Protein AF-A0A1W1V057-F1 (afdb_monomer_lite)

Radius of gyration: 18.33 Å; chains: 1; bounding box: 38×46×54 Å

Structure (mmCIF, N/CA/C/O backbone):
data_AF-A0A1W1V057-F1
#
_entry.id   AF-A0A1W1V057-F1
#
loop_
_atom_site.group_PDB
_atom_site.id
_atom_site.type_symbol
_atom_site.label_atom_id
_atom_site.label_alt_id
_atom_site.label_comp_id
_atom_site.label_asym_id
_atom_site.label_entity_id
_atom_site.label_seq_id
_atom_site.pdbx_PDB_ins_code
_atom_site.Cartn_x
_atom_site.Cartn_y
_atom_site.Cartn_z
_atom_site.occupancy
_atom_site.B_iso_or_equiv
_atom_site.auth_seq_id
_atom_site.auth_comp_id
_atom_site.auth_asym_id
_atom_site.auth_atom_id
_atom_site.pdbx_PDB_model_num
ATOM 1 N N . MET A 1 1 ? -2.224 38.838 5.813 1.00 47.22 1 MET A N 1
ATOM 2 C CA . MET A 1 1 ? -2.751 37.568 6.363 1.00 47.22 1 MET A CA 1
ATOM 3 C C . MET A 1 1 ? -2.921 36.614 5.190 1.00 47.22 1 MET A C 1
ATOM 5 O O . MET A 1 1 ? -3.635 36.975 4.266 1.00 47.22 1 MET A O 1
ATOM 9 N N . ARG A 1 2 ? -2.186 35.496 5.131 1.00 38.62 2 ARG A N 1
ATOM 10 C CA . ARG A 1 2 ? -2.326 34.539 4.016 1.00 38.62 2 ARG A CA 1
ATOM 11 C C . ARG A 1 2 ? -3.651 33.776 4.165 1.00 38.62 2 ARG A C 1
ATOM 13 O O . ARG A 1 2 ? -3.947 33.384 5.293 1.00 38.62 2 ARG A O 1
ATOM 20 N N . PRO A 1 3 ? -4.407 33.515 3.087 1.00 44.53 3 PRO A N 1
ATOM 21 C CA . PRO A 1 3 ? -5.429 32.479 3.126 1.00 44.53 3 PRO A CA 1
ATOM 22 C C . PRO A 1 3 ? -4.715 31.128 3.293 1.00 44.53 3 PRO A C 1
ATOM 24 O O . PRO A 1 3 ? -3.857 30.766 2.486 1.00 44.53 3 PRO A O 1
ATOM 27 N N . MET A 1 4 ? -4.991 30.419 4.390 1.00 38.84 4 MET A N 1
ATOM 28 C CA . MET A 1 4 ? -4.612 29.012 4.519 1.00 38.84 4 MET A CA 1
ATOM 29 C C . MET A 1 4 ? -5.504 28.234 3.558 1.00 38.84 4 MET A C 1
ATOM 31 O O . MET A 1 4 ? -6.709 28.152 3.764 1.00 38.84 4 MET A O 1
ATOM 35 N N . ASN A 1 5 ? -4.911 27.723 2.481 1.00 43.81 5 ASN A N 1
ATOM 36 C CA . ASN A 1 5 ? -5.557 26.774 1.588 1.00 43.81 5 ASN A CA 1
ATOM 37 C C . ASN A 1 5 ? -5.902 25.513 2.391 1.00 43.81 5 ASN A C 1
ATOM 39 O O . ASN A 1 5 ? -5.054 24.638 2.572 1.00 43.81 5 ASN A O 1
ATOM 43 N N . ASP A 1 6 ? -7.142 25.435 2.869 1.00 47.97 6 ASP A N 1
ATOM 44 C CA . ASP A 1 6 ? -7.770 24.203 3.330 1.00 47.97 6 ASP A CA 1
ATOM 45 C C . ASP A 1 6 ? -7.937 23.282 2.120 1.00 47.97 6 ASP A C 1
ATOM 47 O O . ASP A 1 6 ? -8.992 23.209 1.494 1.00 47.97 6 ASP A O 1
ATOM 51 N N . ILE A 1 7 ? -6.871 22.571 1.756 1.00 49.75 7 ILE A N 1
ATOM 52 C CA . ILE A 1 7 ? -6.985 21.433 0.849 1.00 49.75 7 ILE A CA 1
ATOM 53 C C . ILE A 1 7 ? -7.594 20.288 1.668 1.00 49.75 7 ILE A C 1
ATOM 55 O O . ILE A 1 7 ? -6.906 19.363 2.108 1.00 49.75 7 ILE A O 1
ATOM 59 N N . GLN A 1 8 ? -8.903 20.368 1.915 1.00 55.62 8 GLN A N 1
ATOM 60 C CA . GLN A 1 8 ? -9.708 19.215 2.300 1.00 55.62 8 GLN A CA 1
ATOM 61 C C . GLN A 1 8 ? -9.750 18.283 1.087 1.00 55.62 8 GLN A C 1
ATOM 63 O O . GLN A 1 8 ? -10.605 18.380 0.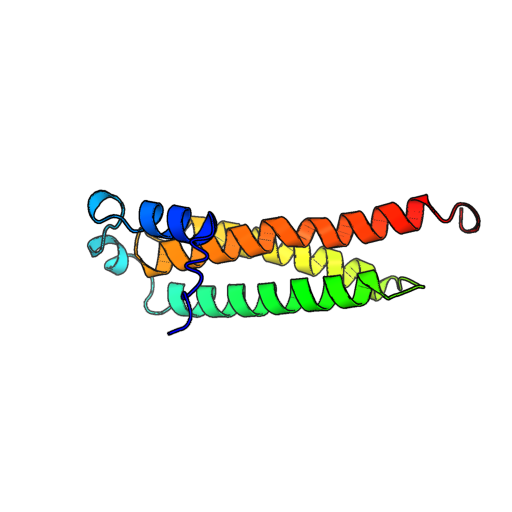219 1.00 55.62 8 GLN A O 1
ATOM 68 N N . THR A 1 9 ? -8.732 17.433 0.975 1.00 69.56 9 THR A N 1
ATOM 69 C CA . THR A 1 9 ? -8.692 16.381 -0.045 1.00 69.56 9 THR A CA 1
ATOM 70 C C . THR A 1 9 ? -9.831 15.390 0.198 1.00 69.56 9 THR A C 1
ATOM 72 O O . THR A 1 9 ? -10.188 15.136 1.349 1.00 69.56 9 THR A O 1
ATOM 75 N N . GLU A 1 10 ? -10.348 14.753 -0.855 1.00 69.44 10 GLU A N 1
ATOM 76 C CA . GLU A 1 10 ? -11.348 13.669 -0.759 1.00 69.44 10 GLU A CA 1
ATOM 77 C C . GLU A 1 10 ? -10.946 12.592 0.272 1.00 69.44 10 GLU A C 1
ATOM 79 O O . GLU A 1 10 ? -11.782 12.023 0.975 1.00 69.44 10 GLU A O 1
ATOM 84 N N . ARG A 1 11 ? -9.632 12.380 0.447 1.00 64.06 11 ARG A N 1
ATOM 85 C CA . ARG A 1 11 ? -9.034 11.513 1.476 1.00 64.06 11 ARG A CA 1
ATOM 86 C C . ARG A 1 11 ? -9.385 11.943 2.900 1.00 64.06 11 ARG A C 1
ATOM 88 O O . ARG A 1 11 ? -9.701 11.103 3.744 1.00 64.06 11 ARG A O 1
ATOM 95 N N . HIS A 1 12 ? -9.321 13.242 3.187 1.00 69.19 12 HIS A N 1
ATOM 96 C CA . HIS A 1 12 ? -9.684 13.792 4.489 1.00 69.19 12 HIS A CA 1
ATOM 97 C C . HIS A 1 12 ? -11.170 13.567 4.774 1.00 69.19 12 HIS A C 1
ATOM 99 O O . HIS A 1 12 ? -11.520 13.089 5.851 1.00 69.19 12 HIS A O 1
ATOM 105 N N . GLU A 1 13 ? -12.038 13.822 3.796 1.00 77.31 13 GLU A N 1
ATOM 106 C CA . GLU A 1 13 ? -13.482 13.622 3.934 1.00 77.31 13 GLU A CA 1
ATOM 107 C C . GLU A 1 13 ? -13.852 12.146 4.121 1.00 77.31 13 GLU A C 1
ATOM 109 O O . GLU A 1 13 ? -14.638 11.805 5.014 1.00 77.31 13 GLU A O 1
ATOM 114 N N . ALA A 1 14 ? -13.248 11.252 3.331 1.00 72.50 14 ALA A N 1
ATOM 115 C CA . ALA A 1 14 ? -13.427 9.809 3.448 1.00 72.50 14 ALA A CA 1
ATOM 116 C C . ALA A 1 14 ? -12.994 9.304 4.830 1.00 72.50 14 ALA A C 1
ATOM 118 O O . ALA A 1 14 ? -13.728 8.544 5.474 1.00 72.50 14 ALA A O 1
ATOM 119 N N . LEU A 1 15 ? -11.849 9.779 5.334 1.00 74.06 15 LEU A N 1
ATOM 120 C CA . LEU A 1 15 ? -11.375 9.443 6.672 1.00 74.06 15 LEU A CA 1
ATOM 121 C C . LEU A 1 15 ? -12.327 9.975 7.747 1.00 74.06 15 LEU A C 1
ATOM 123 O O . LEU A 1 15 ? -12.748 9.207 8.611 1.00 74.06 15 LEU A O 1
ATOM 127 N N . VAL A 1 16 ? -12.721 11.250 7.675 1.00 77.44 16 VAL A N 1
ATOM 128 C CA . VAL A 1 16 ? -13.670 11.868 8.614 1.00 77.44 16 VAL A CA 1
ATOM 129 C C . VAL A 1 16 ? -14.965 11.060 8.660 1.00 77.44 16 VAL A C 1
ATOM 131 O O . VAL A 1 16 ? -15.422 10.703 9.749 1.00 77.44 16 VAL A O 1
ATOM 134 N N . ARG A 1 17 ? -15.514 10.677 7.500 1.00 77.25 17 ARG A N 1
ATOM 135 C CA . ARG A 1 17 ? -16.715 9.837 7.383 1.00 77.25 17 ARG A CA 1
ATOM 136 C C . ARG A 1 17 ? -16.521 8.457 8.011 1.00 77.25 17 ARG A C 1
ATOM 138 O O . ARG A 1 17 ? -17.378 8.022 8.780 1.00 77.25 17 ARG A O 1
ATOM 145 N N . ALA A 1 18 ? -15.395 7.800 7.739 1.00 69.19 18 ALA A N 1
ATOM 146 C CA . ALA A 1 18 ? -15.049 6.490 8.293 1.00 69.19 18 ALA A CA 1
ATOM 147 C C . ALA A 1 18 ? -14.789 6.520 9.811 1.00 69.19 18 ALA A C 1
ATOM 149 O O . ALA A 1 18 ? -14.880 5.484 10.471 1.00 69.19 18 ALA A O 1
ATOM 150 N N . THR A 1 19 ? -14.485 7.695 10.369 1.00 74.12 19 THR A N 1
ATOM 151 C CA . THR A 1 19 ? -14.225 7.903 11.802 1.00 74.12 19 THR A CA 1
ATOM 152 C C . THR A 1 19 ? -15.385 8.532 12.576 1.00 74.12 19 THR A C 1
ATOM 154 O O . THR A 1 19 ? -15.218 8.857 13.751 1.00 74.12 19 THR A O 1
ATOM 157 N N . ARG A 1 20 ? -16.567 8.695 11.964 1.00 78.06 20 ARG A N 1
ATOM 158 C CA . ARG A 1 20 ? -17.744 9.249 12.656 1.00 78.06 20 ARG A CA 1
ATOM 159 C C . ARG A 1 20 ? -18.102 8.418 13.903 1.00 78.06 20 ARG A C 1
ATOM 161 O O . ARG A 1 20 ? -17.944 7.196 13.867 1.00 78.06 20 ARG A O 1
ATOM 168 N N . PRO A 1 21 ? -18.652 9.028 14.974 1.00 67.06 21 PRO A N 1
ATOM 169 C CA . PRO A 1 21 ? -18.929 8.335 16.238 1.00 67.06 21 PRO A CA 1
ATOM 170 C C . PRO A 1 21 ? -19.770 7.055 16.111 1.00 67.06 21 PRO A C 1
ATOM 172 O O . PRO A 1 21 ? -19.501 6.091 16.813 1.00 67.06 21 PRO A O 1
ATOM 175 N N . GLY A 1 22 ? -20.731 7.002 15.179 1.00 69.19 22 GLY A N 1
ATOM 176 C CA . GLY A 1 22 ? -21.538 5.796 14.922 1.00 69.19 22 GLY A CA 1
ATOM 177 C C . GLY A 1 22 ? -20.829 4.694 14.118 1.00 69.19 22 GLY A C 1
ATOM 178 O O . GLY A 1 22 ? -21.302 3.563 14.070 1.00 69.19 22 GLY A O 1
ATOM 179 N N . MET A 1 23 ? -19.694 5.008 13.489 1.00 73.19 23 MET A N 1
ATOM 180 C CA . MET A 1 23 ? -18.894 4.075 12.683 1.00 73.19 23 MET A CA 1
ATOM 181 C C . MET A 1 23 ? -17.753 3.452 13.489 1.00 73.19 23 MET A C 1
ATOM 183 O O . MET A 1 23 ? -17.282 2.361 13.162 1.00 73.19 23 MET A O 1
ATOM 187 N N . VAL A 1 24 ? -17.299 4.147 14.534 1.00 72.94 24 VAL A N 1
ATOM 188 C CA . VAL A 1 24 ? -16.235 3.699 15.427 1.00 72.94 24 VAL A CA 1
ATOM 189 C C . VAL A 1 24 ? -16.849 2.921 16.587 1.00 72.94 24 VAL A C 1
ATOM 191 O O . VAL A 1 24 ? -17.719 3.413 17.291 1.00 72.94 24 VAL A O 1
ATOM 194 N N . GLN A 1 25 ? -16.355 1.710 16.822 1.00 75.94 25 GLN A N 1
ATOM 195 C CA . GLN A 1 25 ? -16.708 0.854 17.949 1.00 75.94 25 GLN A CA 1
ATOM 196 C C . GLN A 1 25 ? -15.486 0.712 18.868 1.00 75.94 25 GLN A C 1
ATOM 198 O O . GLN A 1 25 ? -14.684 -0.210 18.696 1.00 75.94 25 GLN A O 1
ATOM 203 N N . PRO A 1 26 ? -15.303 1.609 19.857 1.00 68.19 26 PRO A N 1
ATOM 204 C CA . PRO A 1 26 ? -14.131 1.592 20.733 1.00 68.19 26 PRO A CA 1
ATOM 205 C C . PRO A 1 26 ? -13.999 0.286 21.520 1.00 68.19 26 PRO A C 1
ATOM 207 O O . PRO A 1 26 ? -12.892 -0.179 21.772 1.00 68.19 26 PRO A O 1
ATOM 210 N N . GLN A 1 27 ? -15.128 -0.338 21.868 1.00 74.06 27 GLN A N 1
ATOM 211 C CA . GLN A 1 27 ? -15.158 -1.609 22.592 1.00 74.06 27 GLN A CA 1
ATOM 212 C C . GLN A 1 27 ? -14.529 -2.757 21.782 1.00 74.06 27 GLN A C 1
ATOM 214 O O . GLN A 1 27 ? -13.884 -3.626 22.364 1.00 74.06 27 GLN A O 1
ATOM 219 N N . ALA A 1 28 ? -14.603 -2.707 20.446 1.00 71.12 28 ALA A N 1
ATOM 220 C CA . ALA A 1 28 ? -13.977 -3.689 19.561 1.00 71.12 28 ALA A CA 1
ATOM 221 C C . ALA A 1 28 ? -12.438 -3.630 19.588 1.00 71.12 28 ALA A C 1
ATOM 223 O O . ALA A 1 28 ? -11.780 -4.586 19.185 1.00 71.12 28 ALA A O 1
ATOM 224 N N . ALA A 1 29 ? -11.840 -2.549 20.108 1.00 65.94 29 ALA A N 1
ATOM 225 C CA . ALA A 1 29 ? -10.393 -2.470 20.315 1.00 65.94 29 ALA A CA 1
ATOM 226 C C . ALA A 1 29 ? -9.881 -3.539 21.295 1.00 65.94 29 ALA A C 1
ATOM 228 O O . ALA A 1 29 ? -8.725 -3.938 21.199 1.00 65.94 29 ALA A O 1
ATOM 229 N N . ARG A 1 30 ? -10.737 -4.016 22.213 1.00 67.25 30 ARG A N 1
ATOM 230 C CA . AR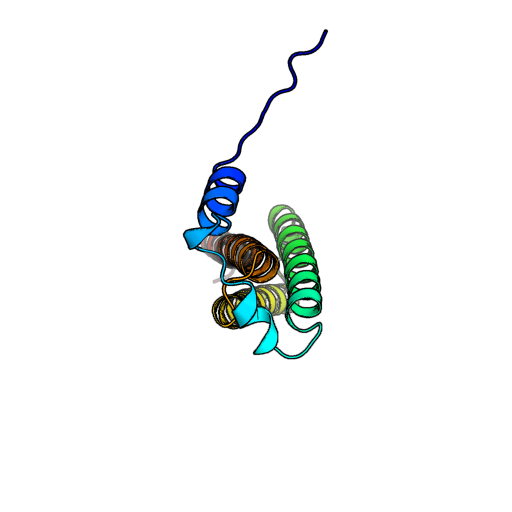G A 1 30 ? -10.401 -5.057 23.199 1.00 67.25 30 ARG A CA 1
ATOM 231 C C . ARG A 1 30 ? -10.263 -6.452 22.583 1.00 67.25 30 ARG A C 1
ATOM 233 O O . ARG A 1 30 ? -9.688 -7.324 23.218 1.00 67.25 30 ARG A O 1
ATOM 240 N N . LEU A 1 31 ? -10.788 -6.654 21.371 1.00 68.38 31 LEU A N 1
ATOM 241 C CA . LEU A 1 31 ? -10.746 -7.933 20.654 1.00 68.38 31 LEU A CA 1
ATOM 242 C C . LEU A 1 31 ? -9.458 -8.114 19.839 1.00 68.38 31 LEU A C 1
ATOM 244 O O . LEU A 1 31 ? -9.143 -9.225 19.428 1.00 68.38 31 LEU A O 1
ATOM 248 N N . ALA A 1 32 ? -8.718 -7.033 19.583 1.00 68.00 32 ALA A N 1
ATOM 249 C CA . ALA A 1 32 ? -7.478 -7.094 18.822 1.00 68.00 32 ALA A CA 1
ATOM 250 C C . ALA A 1 32 ? -6.265 -7.280 19.752 1.00 68.00 32 ALA A C 1
ATOM 252 O O . ALA A 1 32 ? -6.206 -6.638 20.806 1.00 68.00 32 ALA A O 1
ATOM 253 N N . PRO A 1 33 ? -5.253 -8.073 19.345 1.00 72.31 33 PRO A N 1
ATOM 254 C CA . PRO A 1 33 ? -3.980 -8.142 20.051 1.00 72.31 33 PRO A CA 1
ATOM 255 C C . PRO A 1 33 ? -3.389 -6.741 20.231 1.00 72.31 33 PRO A C 1
ATOM 257 O O . PRO A 1 33 ? -3.379 -5.926 19.298 1.00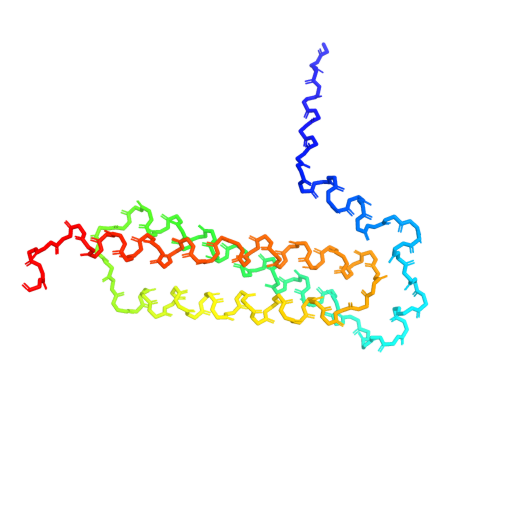 72.31 33 PRO A O 1
ATOM 260 N N . SER A 1 34 ? -2.900 -6.443 21.436 1.00 74.50 34 SER A N 1
ATOM 261 C CA . SER A 1 34 ? -2.401 -5.106 21.752 1.00 74.50 34 SER A CA 1
ATOM 262 C C . SER A 1 34 ? -1.261 -4.711 20.800 1.00 74.50 34 SER A C 1
ATOM 264 O O . SER A 1 34 ? -0.379 -5.496 20.460 1.00 74.50 34 SER A O 1
ATOM 266 N N . GLY A 1 35 ? -1.307 -3.480 20.286 1.00 78.31 35 GLY A N 1
ATOM 267 C CA . GLY A 1 35 ? -0.270 -2.948 19.397 1.00 78.31 35 GLY A CA 1
ATOM 268 C C . GLY A 1 35 ? -0.301 -3.432 17.939 1.00 78.31 35 GLY A C 1
ATOM 269 O O . GLY A 1 35 ? 0.356 -2.793 17.114 1.00 78.31 35 GLY A O 1
ATOM 270 N N . ALA A 1 36 ? -1.095 -4.447 17.580 1.00 83.94 36 ALA A N 1
ATOM 271 C CA . ALA A 1 36 ? -1.150 -4.985 16.214 1.00 83.94 36 ALA A CA 1
ATOM 272 C C . ALA A 1 36 ? -1.506 -3.910 15.172 1.00 83.94 36 ALA A C 1
ATOM 274 O O . ALA A 1 36 ? -0.788 -3.726 14.194 1.00 83.94 36 ALA A O 1
ATOM 275 N N . SER A 1 37 ? -2.535 -3.096 15.430 1.00 85.69 37 SER A N 1
ATOM 276 C CA . SER A 1 37 ? -2.924 -2.012 14.514 1.00 85.69 37 SER A CA 1
ATOM 277 C C . SER A 1 37 ? -1.861 -0.918 14.380 1.00 85.69 37 SER A C 1
ATOM 279 O O . SER A 1 37 ? -1.722 -0.328 13.314 1.00 85.69 37 SER A O 1
ATOM 281 N N . LYS A 1 38 ? -1.094 -0.629 15.445 1.00 90.25 38 LYS A N 1
ATOM 282 C CA . LYS A 1 38 ? -0.002 0.361 15.385 1.00 90.25 38 LYS A CA 1
ATOM 283 C C . LYS A 1 38 ? 1.168 -0.168 14.564 1.00 90.25 38 LYS A C 1
ATOM 285 O O . LYS A 1 38 ? 1.770 0.601 13.820 1.00 90.25 38 LYS A O 1
ATOM 290 N N . ARG A 1 39 ? 1.492 -1.454 14.716 1.00 92.00 39 ARG A N 1
ATOM 291 C CA . ARG A 1 39 ? 2.532 -2.121 13.933 1.00 92.00 39 ARG A CA 1
ATOM 292 C C . ARG A 1 39 ? 2.150 -2.141 12.455 1.00 92.00 39 ARG A C 1
ATOM 294 O O . ARG A 1 39 ? 2.898 -1.591 11.655 1.00 92.00 39 ARG A O 1
ATOM 301 N N . LEU A 1 40 ? 0.940 -2.601 12.138 1.00 93.06 40 LEU A N 1
ATOM 302 C CA . LEU A 1 40 ? 0.432 -2.617 10.767 1.00 93.06 40 LEU A CA 1
ATOM 303 C C . LEU A 1 40 ? 0.403 -1.213 10.147 1.00 93.06 40 LEU A C 1
ATOM 305 O O . LEU A 1 40 ? 0.810 -1.029 9.009 1.00 93.06 40 LEU A O 1
ATOM 309 N N . TYR A 1 41 ? 0.017 -0.183 10.906 1.00 93.81 41 TYR A N 1
ATOM 310 C CA . TYR A 1 41 ? 0.075 1.195 10.410 1.00 93.81 41 TYR A CA 1
ATOM 311 C C . TYR A 1 41 ? 1.494 1.636 10.010 1.00 93.81 41 TYR A C 1
ATOM 313 O O . TYR A 1 41 ? 1.668 2.337 9.014 1.00 93.81 41 TYR A O 1
ATOM 321 N N . ARG A 1 42 ? 2.520 1.245 10.779 1.00 94.62 42 ARG A N 1
ATOM 322 C CA . ARG A 1 42 ? 3.922 1.543 10.442 1.00 94.62 42 ARG A CA 1
ATOM 323 C C . ARG A 1 42 ? 4.366 0.780 9.197 1.00 94.62 42 ARG A C 1
ATOM 325 O O . ARG A 1 42 ? 5.045 1.362 8.361 1.00 94.62 42 ARG A O 1
ATOM 332 N N . GLU A 1 43 ? 3.957 -0.478 9.067 1.00 95.50 43 GLU A N 1
ATOM 333 C CA . GLU A 1 43 ? 4.256 -1.308 7.896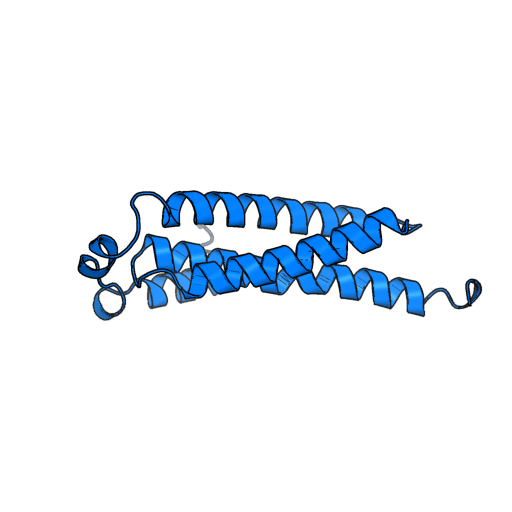 1.00 95.50 43 GLU A CA 1
ATOM 334 C C . GLU A 1 43 ? 3.620 -0.745 6.624 1.00 95.50 43 GLU A C 1
ATOM 336 O O . GLU A 1 43 ? 4.312 -0.608 5.620 1.00 95.50 43 GLU A O 1
ATOM 341 N N . VAL A 1 44 ? 2.352 -0.327 6.687 1.00 95.56 44 VAL A N 1
ATOM 342 C CA . VAL A 1 44 ? 1.658 0.346 5.579 1.00 95.56 44 VAL A CA 1
ATOM 343 C C . VAL A 1 44 ? 2.371 1.637 5.187 1.00 95.56 44 VAL A C 1
ATOM 345 O O . VAL A 1 44 ? 2.587 1.879 4.006 1.00 95.56 44 VAL A O 1
ATOM 348 N N . LYS A 1 45 ? 2.794 2.457 6.156 1.00 94.81 45 LYS A N 1
ATOM 349 C CA . LYS A 1 45 ? 3.554 3.681 5.857 1.00 94.81 45 LYS A CA 1
ATOM 350 C C . LYS A 1 45 ? 4.900 3.405 5.193 1.00 94.81 45 LYS A C 1
ATOM 352 O O . LYS A 1 45 ? 5.290 4.150 4.300 1.00 94.81 45 LYS A O 1
ATOM 357 N N . ALA A 1 46 ? 5.612 2.377 5.649 1.00 94.88 46 ALA A N 1
ATOM 358 C CA . ALA A 1 46 ? 6.873 1.981 5.039 1.00 94.88 46 ALA A CA 1
ATOM 359 C C . ALA A 1 46 ? 6.647 1.503 3.598 1.00 94.88 46 ALA A C 1
ATOM 361 O O . ALA A 1 46 ? 7.328 1.983 2.700 1.00 94.88 46 ALA A O 1
ATOM 362 N N . ALA A 1 47 ? 5.644 0.645 3.377 1.00 95.00 47 ALA A N 1
ATOM 363 C CA . ALA A 1 47 ? 5.268 0.177 2.046 1.00 95.00 47 ALA A CA 1
ATOM 364 C C . ALA A 1 47 ? 4.883 1.338 1.119 1.00 95.00 47 ALA A C 1
ATOM 366 O O . ALA A 1 47 ? 5.410 1.420 0.022 1.00 95.00 47 ALA A O 1
ATOM 367 N N . TYR A 1 48 ? 4.076 2.291 1.592 1.00 93.81 48 TYR A N 1
ATOM 368 C CA . TYR A 1 48 ? 3.731 3.500 0.838 1.00 93.81 48 TYR A CA 1
ATOM 369 C C . TYR A 1 48 ? 4.962 4.292 0.388 1.00 93.81 48 TYR A C 1
ATOM 371 O O . TYR A 1 48 ? 5.067 4.682 -0.772 1.00 93.81 48 TYR A O 1
ATOM 379 N N . SER A 1 49 ? 5.931 4.493 1.288 1.00 94.62 49 SER A N 1
ATOM 380 C CA . SER A 1 49 ? 7.190 5.148 0.925 1.00 94.62 49 SER A CA 1
ATOM 381 C C . SER A 1 49 ? 7.956 4.353 -0.132 1.00 94.62 49 SER A C 1
ATOM 383 O O . SER A 1 49 ? 8.471 4.951 -1.069 1.00 94.62 49 SER A O 1
ATOM 385 N N . THR A 1 50 ? 8.021 3.025 0.001 1.00 94.38 50 THR A N 1
ATOM 386 C CA . THR A 1 50 ? 8.680 2.146 -0.974 1.00 94.38 50 THR A CA 1
ATOM 387 C C . THR A 1 50 ? 8.002 2.206 -2.341 1.00 94.38 50 THR A C 1
ATOM 389 O O . THR A 1 50 ? 8.699 2.391 -3.332 1.00 94.38 50 THR A O 1
ATOM 392 N N . THR A 1 51 ? 6.669 2.133 -2.399 1.00 94.56 51 THR A N 1
ATOM 393 C CA . THR A 1 51 ? 5.889 2.261 -3.639 1.00 94.56 51 THR A CA 1
ATOM 394 C C . THR A 1 51 ? 6.212 3.567 -4.355 1.00 94.56 51 THR A C 1
ATOM 396 O O . THR A 1 51 ? 6.526 3.556 -5.540 1.00 94.56 51 THR A O 1
ATOM 399 N N . HIS A 1 52 ? 6.213 4.696 -3.642 1.00 93.00 52 HIS A N 1
ATOM 400 C CA . HIS A 1 52 ? 6.517 5.991 -4.252 1.00 93.00 52 HIS A CA 1
ATOM 401 C C . HIS A 1 52 ? 7.978 6.132 -4.686 1.00 93.00 52 HIS A C 1
ATOM 403 O O . HIS A 1 52 ? 8.241 6.727 -5.730 1.00 93.00 52 HIS A O 1
ATOM 409 N N . SER A 1 53 ? 8.926 5.584 -3.922 1.00 91.75 53 SER A N 1
ATOM 410 C CA . SER A 1 53 ? 10.330 5.542 -4.341 1.00 91.75 53 SER A CA 1
ATOM 411 C C . SER A 1 53 ? 10.508 4.725 -5.619 1.00 91.75 53 SER A C 1
ATOM 413 O O . SER A 1 53 ? 11.200 5.183 -6.522 1.00 91.75 53 SER A O 1
ATOM 415 N N . LEU A 1 54 ? 9.837 3.575 -5.727 1.00 90.62 54 LEU A N 1
ATOM 416 C CA . LEU A 1 54 ? 9.870 2.755 -6.936 1.00 90.62 54 LEU A CA 1
ATOM 417 C C . LEU A 1 54 ? 9.204 3.438 -8.121 1.00 90.62 54 LEU A C 1
ATOM 419 O O . LEU A 1 54 ? 9.726 3.364 -9.224 1.00 90.62 54 LEU A O 1
ATOM 423 N N . LEU A 1 55 ? 8.084 4.127 -7.907 1.00 89.44 55 LEU A N 1
ATOM 424 C CA . LEU A 1 55 ? 7.407 4.844 -8.984 1.00 89.44 55 LEU A CA 1
ATOM 425 C C . LEU A 1 55 ? 8.300 5.955 -9.533 1.00 89.44 55 LEU A C 1
ATOM 427 O O . LEU A 1 55 ? 8.408 6.113 -10.746 1.00 89.44 55 LEU A O 1
ATOM 431 N N . ALA A 1 56 ? 8.975 6.689 -8.645 1.00 88.12 56 ALA A N 1
ATOM 432 C CA . ALA A 1 56 ? 9.955 7.689 -9.040 1.00 88.12 56 ALA A CA 1
ATOM 433 C C . ALA A 1 56 ? 11.114 7.055 -9.824 1.00 88.12 56 ALA A C 1
ATOM 435 O O . ALA A 1 56 ? 11.432 7.535 -10.905 1.00 88.12 56 ALA A O 1
ATOM 436 N N . GLU A 1 57 ? 11.700 5.961 -9.327 1.00 87.75 57 GLU A N 1
ATOM 437 C CA . GLU A 1 57 ? 12.774 5.233 -10.018 1.00 87.75 57 GLU A CA 1
ATOM 438 C C . GLU A 1 57 ? 12.330 4.777 -11.417 1.00 87.75 57 GLU A C 1
ATOM 440 O O . GLU A 1 57 ? 12.959 5.140 -12.405 1.00 87.75 57 GLU A O 1
ATOM 445 N N . LEU A 1 58 ? 11.182 4.102 -11.532 1.00 84.38 58 LEU A N 1
ATOM 446 C CA . LEU A 1 58 ? 10.639 3.609 -12.804 1.00 84.38 58 LEU A CA 1
ATOM 447 C C . LEU A 1 58 ? 10.278 4.715 -13.801 1.00 84.38 58 LEU A C 1
ATOM 449 O O . LEU A 1 58 ? 10.304 4.469 -15.006 1.00 84.38 58 LEU A O 1
ATOM 453 N N . SER A 1 59 ? 9.927 5.906 -13.310 1.00 81.88 59 SER A N 1
ATOM 454 C CA . SER A 1 59 ? 9.571 7.056 -14.151 1.00 81.88 59 SER A CA 1
ATOM 455 C C . SER A 1 59 ? 10.783 7.691 -14.834 1.00 81.88 59 SER A C 1
ATOM 457 O O . SER A 1 59 ? 10.624 8.345 -15.864 1.00 81.88 59 SER A O 1
ATOM 459 N N . TYR A 1 60 ? 11.979 7.530 -14.261 1.00 80.56 60 TYR A N 1
ATOM 460 C CA . TYR A 1 60 ? 13.230 8.057 -14.817 1.00 80.56 60 TYR A CA 1
ATOM 461 C C . TYR A 1 60 ? 14.138 6.968 -15.399 1.00 80.56 60 TYR A C 1
ATOM 463 O O . TYR A 1 60 ? 15.050 7.287 -16.162 1.00 80.56 60 TYR A O 1
ATOM 471 N N . GLU A 1 61 ? 13.907 5.704 -15.047 1.00 74.38 61 GLU A N 1
ATOM 472 C CA . GLU A 1 61 ? 14.702 4.582 -15.527 1.00 74.38 61 GLU A CA 1
ATOM 473 C C . GLU A 1 61 ? 14.450 4.322 -17.016 1.00 74.38 61 GLU A C 1
ATOM 475 O O . GLU A 1 61 ? 13.315 4.285 -17.488 1.00 74.38 61 GLU A O 1
ATOM 480 N N . THR A 1 62 ? 15.536 4.123 -17.759 1.00 67.38 62 THR A N 1
ATOM 481 C CA . THR A 1 62 ? 15.482 3.849 -19.204 1.00 67.38 62 THR A CA 1
ATOM 482 C C . THR A 1 62 ? 15.592 2.361 -19.505 1.00 67.38 62 THR A C 1
ATOM 484 O O . THR A 1 62 ? 15.162 1.927 -20.571 1.00 67.38 62 THR A O 1
ATOM 487 N N . HIS A 1 63 ? 16.144 1.574 -18.573 1.00 75.56 63 HIS A N 1
ATOM 488 C CA . HIS A 1 63 ? 16.356 0.140 -18.736 1.00 75.56 63 HIS A CA 1
ATOM 489 C C . HIS A 1 63 ? 15.876 -0.630 -17.501 1.00 75.56 63 HIS A C 1
ATOM 491 O O . HIS A 1 63 ? 16.513 -0.627 -16.448 1.00 75.56 63 HIS A O 1
ATOM 497 N N . TYR A 1 64 ? 14.769 -1.362 -17.632 1.00 82.25 64 TYR A N 1
ATOM 498 C CA . TYR A 1 64 ? 14.259 -2.181 -16.534 1.00 82.25 64 TYR A CA 1
ATOM 499 C C . TYR A 1 64 ? 15.020 -3.498 -16.426 1.00 82.25 64 TYR A C 1
ATOM 501 O O . TYR A 1 64 ? 15.018 -4.327 -17.335 1.00 82.25 64 TYR A O 1
ATOM 509 N N . THR A 1 65 ? 15.647 -3.720 -15.276 1.00 86.06 65 THR A N 1
ATOM 510 C CA . THR A 1 65 ? 16.278 -5.008 -14.979 1.00 86.06 65 THR A CA 1
ATOM 511 C C . THR A 1 65 ? 15.234 -6.025 -14.500 1.00 86.06 65 THR A C 1
ATOM 513 O O . THR A 1 65 ? 14.281 -5.639 -13.817 1.00 86.06 65 THR A O 1
ATOM 516 N N . PRO A 1 66 ? 15.421 -7.339 -14.740 1.00 87.38 66 PRO A N 1
ATOM 517 C CA . PRO A 1 66 ? 14.520 -8.366 -14.207 1.00 87.38 66 PRO A CA 1
ATOM 518 C C . PRO A 1 66 ? 14.336 -8.275 -12.687 1.00 87.38 66 PRO A C 1
ATOM 520 O O . PRO A 1 66 ? 13.245 -8.486 -12.171 1.00 87.38 66 PRO A O 1
ATOM 523 N N . LYS A 1 67 ? 15.395 -7.886 -11.964 1.00 89.62 67 LYS A N 1
ATOM 524 C CA . LYS A 1 67 ? 15.351 -7.670 -10.514 1.00 89.62 67 LYS A CA 1
ATOM 525 C C . LYS A 1 67 ? 14.367 -6.564 -10.123 1.00 89.62 67 LYS A C 1
ATOM 527 O O . LYS A 1 67 ? 13.636 -6.732 -9.152 1.00 89.62 67 LYS A O 1
ATOM 532 N N . LEU A 1 68 ? 14.354 -5.455 -10.860 1.00 87.56 68 LEU A N 1
ATOM 533 C CA . LEU A 1 68 ? 13.448 -4.334 -10.612 1.00 87.56 68 LEU A CA 1
ATOM 534 C C . LEU A 1 68 ? 11.992 -4.723 -10.895 1.00 87.56 68 LEU A C 1
ATOM 536 O O . LEU A 1 68 ? 11.112 -4.384 -10.110 1.00 87.56 68 LEU A O 1
ATOM 540 N N . ILE A 1 69 ? 11.756 -5.507 -11.952 1.00 88.06 69 ILE A N 1
ATOM 541 C CA . ILE A 1 69 ? 10.426 -6.044 -12.273 1.00 88.06 69 ILE A CA 1
ATOM 542 C C . ILE A 1 69 ? 9.927 -6.950 -11.142 1.00 88.06 69 ILE A C 1
ATOM 544 O O . ILE A 1 69 ? 8.829 -6.736 -10.632 1.00 88.06 69 ILE A O 1
ATOM 548 N N . CYS A 1 70 ? 10.740 -7.914 -10.696 1.00 91.69 70 CYS A N 1
ATOM 549 C CA . CYS A 1 70 ? 10.379 -8.775 -9.567 1.00 91.69 70 CYS A CA 1
ATOM 550 C C . CYS A 1 70 ? 10.069 -7.951 -8.314 1.00 91.69 70 CYS A C 1
ATOM 552 O O . CYS A 1 70 ? 9.077 -8.201 -7.639 1.00 91.69 70 CYS A O 1
ATOM 554 N N . TYR A 1 71 ? 10.873 -6.923 -8.037 1.00 92.19 71 TYR A N 1
ATOM 555 C CA . TYR A 1 71 ? 10.668 -6.072 -6.872 1.00 92.19 71 TYR A CA 1
ATOM 556 C C . TYR A 1 71 ? 9.380 -5.234 -6.956 1.00 92.19 71 TYR A C 1
ATOM 558 O O . TYR A 1 71 ? 8.695 -5.065 -5.948 1.00 92.19 71 TYR A O 1
ATOM 566 N N . ALA A 1 72 ? 9.002 -4.755 -8.146 1.00 91.50 72 ALA A N 1
ATOM 567 C CA . ALA A 1 72 ? 7.722 -4.083 -8.371 1.00 91.50 72 ALA A CA 1
ATOM 568 C C . ALA A 1 72 ? 6.527 -5.029 -8.147 1.00 91.50 72 ALA A C 1
ATOM 570 O O . ALA A 1 72 ? 5.564 -4.649 -7.477 1.00 91.50 72 ALA A O 1
ATOM 571 N N . VAL A 1 73 ? 6.614 -6.272 -8.634 1.00 93.62 73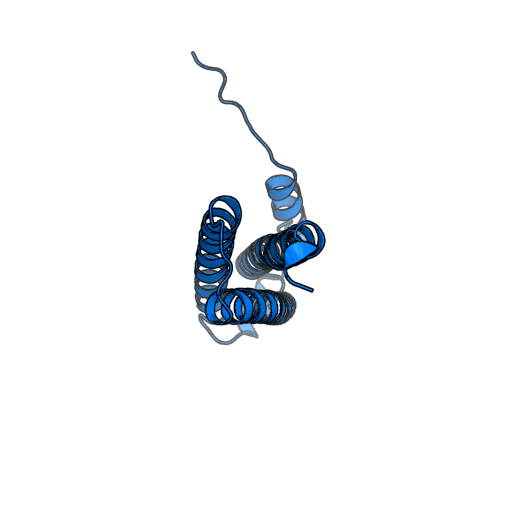 VAL A N 1
ATOM 572 C CA . VAL A 1 73 ? 5.593 -7.311 -8.405 1.00 93.62 73 VAL A CA 1
ATOM 573 C C . VAL A 1 73 ? 5.479 -7.645 -6.917 1.00 93.62 73 VAL A C 1
ATOM 575 O O . VAL A 1 73 ? 4.379 -7.625 -6.366 1.00 93.62 73 VAL A O 1
ATOM 578 N N . ASP A 1 74 ? 6.602 -7.870 -6.235 1.00 95.38 74 ASP A N 1
ATOM 579 C CA . ASP A 1 74 ? 6.626 -8.141 -4.795 1.00 95.38 74 ASP A CA 1
ATOM 580 C C . ASP A 1 74 ? 6.017 -6.981 -3.994 1.00 95.38 74 ASP A C 1
ATOM 582 O O . ASP A 1 74 ? 5.278 -7.200 -3.028 1.00 95.38 74 ASP A O 1
ATOM 586 N N . ASN A 1 75 ? 6.288 -5.734 -4.396 1.00 95.00 75 ASN A N 1
ATOM 587 C CA . ASN A 1 75 ? 5.705 -4.553 -3.766 1.00 95.00 75 ASN A CA 1
ATOM 588 C C . ASN A 1 75 ? 4.181 -4.490 -3.954 1.00 95.00 75 ASN A C 1
ATOM 590 O O . ASN A 1 75 ? 3.467 -4.179 -2.998 1.00 95.00 75 ASN A O 1
ATOM 594 N N . HIS A 1 76 ? 3.676 -4.828 -5.142 1.00 95.44 76 HIS A N 1
ATOM 595 C CA . HIS A 1 76 ? 2.240 -4.913 -5.410 1.00 95.44 76 HIS A CA 1
ATOM 596 C C . HIS A 1 76 ? 1.562 -5.995 -4.555 1.00 95.44 76 HIS A C 1
ATOM 598 O O . HIS A 1 76 ? 0.650 -5.680 -3.788 1.00 95.44 76 HIS A O 1
ATOM 604 N N . CYS A 1 77 ? 2.084 -7.226 -4.555 1.00 96.25 77 CYS A N 1
ATOM 605 C CA . CYS A 1 77 ? 1.584 -8.315 -3.707 1.00 96.25 77 CYS A CA 1
ATOM 606 C C . CYS A 1 77 ? 1.587 -7.932 -2.216 1.00 96.25 77 CYS A C 1
ATOM 608 O O . CYS A 1 77 ? 0.654 -8.225 -1.461 1.00 96.25 77 CYS A O 1
ATOM 610 N N . ARG A 1 78 ? 2.636 -7.233 -1.765 1.00 96.31 78 ARG A N 1
ATOM 611 C CA . ARG A 1 78 ? 2.725 -6.724 -0.393 1.00 96.31 78 ARG A CA 1
ATOM 612 C C . ARG A 1 78 ? 1.648 -5.677 -0.103 1.00 96.31 78 ARG A C 1
ATOM 614 O O . ARG A 1 78 ? 1.097 -5.687 1.000 1.00 96.31 78 ARG A O 1
ATOM 621 N N . ALA A 1 79 ? 1.348 -4.783 -1.042 1.00 95.50 79 ALA A N 1
ATOM 622 C CA . ALA A 1 79 ? 0.296 -3.781 -0.890 1.00 95.50 79 ALA A CA 1
ATOM 623 C C . ALA A 1 79 ? -1.085 -4.435 -0.714 1.00 95.50 79 ALA A C 1
ATOM 625 O O . ALA A 1 79 ? -1.799 -4.095 0.234 1.00 95.50 79 ALA A O 1
ATOM 626 N N . GLU A 1 80 ? -1.410 -5.437 -1.534 1.00 96.62 80 GLU A N 1
ATOM 627 C CA . GLU A 1 80 ? -2.651 -6.213 -1.421 1.00 96.62 80 GLU A CA 1
ATOM 628 C C . GLU A 1 80 ? -2.755 -6.942 -0.074 1.00 96.62 80 GLU A C 1
ATOM 630 O O . GLU A 1 80 ? -3.781 -6.876 0.615 1.00 96.62 80 GLU A O 1
ATOM 635 N N . ALA A 1 81 ? -1.670 -7.596 0.356 1.00 96.62 81 ALA A N 1
ATOM 636 C CA . ALA A 1 81 ? -1.623 -8.299 1.634 1.00 96.62 81 ALA A CA 1
ATOM 637 C C . ALA A 1 81 ? -1.867 -7.347 2.817 1.00 96.62 81 ALA A C 1
ATOM 639 O O . ALA A 1 81 ? -2.638 -7.661 3.730 1.00 96.62 81 ALA A O 1
ATOM 640 N N . LEU A 1 82 ? -1.254 -6.161 2.796 1.00 95.88 82 LEU A N 1
ATOM 641 C CA . LEU A 1 82 ? -1.442 -5.137 3.825 1.00 95.88 82 LEU A CA 1
ATOM 642 C C . LEU A 1 82 ? -2.867 -4.570 3.824 1.00 95.88 82 LEU A C 1
ATOM 644 O O . LEU A 1 82 ? -3.425 -4.326 4.898 1.00 95.88 82 LEU A O 1
ATOM 648 N N . LEU A 1 83 ? -3.486 -4.403 2.653 1.00 95.25 83 LEU A N 1
ATOM 649 C CA . LEU A 1 83 ? -4.889 -4.008 2.545 1.00 95.25 83 LEU A CA 1
ATOM 650 C C . LEU A 1 83 ? -5.819 -5.073 3.134 1.00 95.25 83 LEU A C 1
ATOM 652 O O . LEU A 1 83 ? -6.714 -4.735 3.913 1.00 95.25 83 LEU A O 1
ATOM 656 N N . SER A 1 84 ? -5.586 -6.350 2.830 1.00 94.75 84 SER A N 1
ATOM 657 C CA . SER A 1 84 ? -6.341 -7.470 3.402 1.00 94.75 84 SER A CA 1
ATOM 658 C C . SER A 1 84 ? -6.259 -7.485 4.935 1.00 94.75 84 SER A C 1
ATOM 660 O O . SER A 1 84 ? -7.286 -7.487 5.623 1.00 94.75 84 SER A O 1
ATOM 662 N N . GLN A 1 85 ? -5.052 -7.348 5.492 1.00 93.88 85 GLN A N 1
ATOM 663 C CA . GLN A 1 85 ? -4.846 -7.231 6.941 1.00 93.88 85 GLN A CA 1
ATOM 664 C C . GLN A 1 85 ? -5.523 -5.983 7.528 1.00 93.88 85 GLN A C 1
ATOM 666 O O . GLN A 1 85 ? -6.135 -6.039 8.596 1.00 93.88 85 GLN A O 1
ATOM 671 N N . GLY A 1 86 ? -5.462 -4.850 6.823 1.00 91.50 86 GLY A N 1
ATOM 672 C CA . GLY A 1 86 ? -6.125 -3.610 7.220 1.00 91.50 86 GLY A CA 1
ATOM 673 C C . GLY A 1 86 ? -7.647 -3.757 7.280 1.00 91.50 86 GLY A C 1
ATOM 674 O O . GLY A 1 86 ? -8.277 -3.281 8.230 1.00 91.50 86 GLY A O 1
ATOM 675 N N . ARG A 1 87 ? -8.251 -4.447 6.304 1.00 90.56 87 ARG A N 1
ATOM 676 C CA . ARG A 1 87 ? -9.696 -4.736 6.251 1.00 90.56 87 ARG A CA 1
ATOM 677 C C . ARG A 1 87 ? -10.156 -5.588 7.434 1.00 90.56 87 ARG A C 1
ATOM 679 O O . ARG A 1 87 ? -11.253 -5.351 7.935 1.00 90.56 87 ARG A O 1
ATOM 686 N N . ALA A 1 88 ? -9.307 -6.491 7.925 1.00 89.75 88 ALA A N 1
ATOM 687 C CA . ALA A 1 88 ? -9.584 -7.319 9.099 1.00 89.75 88 ALA A CA 1
ATOM 688 C C . ALA A 1 88 ? -9.507 -6.558 10.439 1.00 89.75 88 ALA A C 1
ATOM 690 O O . ALA A 1 88 ? -9.960 -7.069 11.465 1.00 89.75 88 ALA A O 1
ATOM 691 N N . LEU A 1 89 ? -8.953 -5.337 10.472 1.00 86.88 89 LEU A N 1
ATOM 692 C CA . LEU A 1 89 ? -8.866 -4.575 11.718 1.00 86.88 89 LEU A CA 1
ATOM 693 C C . LEU A 1 89 ? -10.248 -4.142 12.230 1.00 86.88 89 LEU A C 1
ATOM 695 O O . LEU A 1 89 ? -11.099 -3.710 11.444 1.00 86.88 89 LEU A O 1
ATOM 699 N N . PRO A 1 90 ? -10.448 -4.106 13.563 1.00 84.50 90 PRO A N 1
ATOM 700 C CA . PRO A 1 90 ? -11.689 -3.616 14.144 1.00 84.50 90 PRO A CA 1
ATOM 701 C C . PRO A 1 90 ? -11.973 -2.171 13.723 1.00 84.50 90 PRO A C 1
ATOM 703 O O . PRO A 1 90 ? -11.081 -1.393 13.350 1.00 84.50 90 PRO A O 1
ATOM 706 N N . ARG A 1 91 ? -13.247 -1.781 13.803 1.00 82.94 91 ARG A N 1
ATOM 707 C CA . ARG A 1 91 ? -13.717 -0.428 13.480 1.00 82.94 91 ARG A CA 1
ATOM 708 C C . ARG A 1 91 ? -13.333 0.571 14.573 1.00 82.94 91 ARG A C 1
ATOM 710 O O . ARG A 1 91 ? -14.171 1.104 15.278 1.00 82.94 91 ARG A O 1
ATOM 717 N N . THR A 1 92 ? -12.042 0.819 14.731 1.00 85.44 92 THR A N 1
ATOM 718 C CA . THR A 1 92 ? -11.491 1.855 15.610 1.00 85.44 92 THR A CA 1
ATOM 719 C C . THR A 1 92 ? -10.976 3.023 14.774 1.00 85.44 92 THR A C 1
ATOM 721 O O . THR A 1 92 ? -10.781 2.876 13.566 1.00 85.44 92 THR A O 1
ATOM 724 N N . PHE A 1 93 ? -10.693 4.168 15.400 1.00 84.94 93 PHE A N 1
ATOM 725 C CA . PHE A 1 93 ? -10.046 5.292 14.712 1.00 84.94 93 PHE A CA 1
ATOM 726 C C . PHE A 1 93 ? -8.722 4.874 14.050 1.00 84.94 93 PHE A C 1
ATOM 728 O O . PHE A 1 93 ? -8.484 5.151 12.876 1.00 84.94 93 PHE A O 1
ATOM 735 N N . LEU A 1 94 ? -7.877 4.138 14.781 1.00 87.25 94 LEU A N 1
ATOM 736 C CA . LEU A 1 94 ? -6.612 3.639 14.244 1.00 87.25 94 LEU A CA 1
ATOM 737 C C . LEU A 1 94 ? -6.832 2.609 13.127 1.00 87.25 94 LEU A C 1
ATOM 739 O O . LEU A 1 94 ? -6.141 2.668 12.117 1.00 87.25 94 LEU A O 1
ATOM 743 N N . GLY A 1 95 ? -7.816 1.715 13.266 1.00 88.19 95 GLY A N 1
ATOM 744 C CA . GLY A 1 95 ? -8.181 0.770 12.209 1.00 88.19 95 GLY A CA 1
ATOM 745 C C . GLY A 1 95 ? -8.657 1.468 10.932 1.00 88.19 95 GLY A C 1
ATOM 746 O O . GLY A 1 95 ? -8.259 1.080 9.840 1.00 88.19 95 GLY A O 1
ATOM 747 N N . ALA A 1 96 ? -9.448 2.539 11.054 1.00 88.06 96 ALA A N 1
ATOM 748 C CA . ALA A 1 96 ? -9.877 3.346 9.912 1.00 88.06 96 ALA A CA 1
ATOM 749 C C . ALA A 1 96 ? -8.690 4.025 9.216 1.00 88.06 96 ALA A C 1
ATOM 751 O O . ALA A 1 96 ? -8.583 3.959 7.995 1.00 88.06 96 ALA A O 1
ATOM 752 N N . ARG A 1 97 ? -7.754 4.593 9.987 1.00 89.12 97 ARG A N 1
ATOM 753 C CA . ARG A 1 97 ? -6.519 5.176 9.442 1.00 89.12 97 ARG A CA 1
ATOM 754 C C . ARG A 1 97 ? -5.653 4.157 8.709 1.00 89.12 97 ARG A C 1
ATOM 756 O O . ARG A 1 97 ? -5.128 4.478 7.651 1.00 89.12 97 ARG A O 1
ATOM 763 N N . VAL A 1 98 ? -5.502 2.951 9.259 1.00 92.12 98 VAL A N 1
ATOM 764 C CA . VAL A 1 98 ? -4.742 1.870 8.610 1.00 92.12 98 VAL A CA 1
ATOM 765 C C . VAL A 1 98 ? -5.404 1.472 7.296 1.00 92.12 98 VAL A C 1
ATOM 767 O O . VAL A 1 98 ? -4.718 1.406 6.287 1.00 92.12 98 VAL A O 1
ATOM 770 N N . ARG A 1 99 ? -6.728 1.260 7.288 1.00 90.94 99 ARG A N 1
ATOM 771 C CA . ARG A 1 99 ? -7.474 0.919 6.067 1.00 90.94 99 ARG A CA 1
ATOM 772 C C . ARG A 1 99 ? -7.325 1.980 4.988 1.00 90.94 99 ARG A C 1
ATOM 774 O O . ARG A 1 99 ? -7.046 1.622 3.857 1.00 90.94 99 ARG A O 1
ATOM 781 N N . SER A 1 100 ? -7.479 3.254 5.347 1.00 90.81 100 SER A N 1
ATOM 782 C CA . SER A 1 100 ? -7.306 4.364 4.404 1.00 90.81 100 SER A CA 1
ATOM 783 C C . SER A 1 100 ? -5.903 4.363 3.805 1.00 90.81 100 SER A C 1
ATOM 785 O O . SER A 1 100 ? -5.765 4.354 2.594 1.00 90.81 100 SER A O 1
ATOM 787 N N . ALA A 1 101 ? -4.864 4.287 4.642 1.00 90.88 101 ALA A N 1
ATOM 788 C CA . ALA A 1 101 ? -3.487 4.287 4.155 1.00 90.88 101 ALA A CA 1
ATOM 789 C C . ALA A 1 101 ? -3.149 3.039 3.318 1.00 90.88 101 ALA A C 1
ATOM 791 O O . ALA A 1 101 ? -2.343 3.117 2.398 1.00 90.88 101 ALA A O 1
ATOM 792 N N . ALA A 1 102 ? -3.743 1.886 3.639 1.00 93.81 102 ALA A N 1
ATOM 793 C CA . ALA A 1 102 ? -3.529 0.658 2.885 1.00 93.81 102 ALA A CA 1
ATOM 794 C C . ALA A 1 102 ? -4.247 0.690 1.530 1.00 93.81 102 ALA A C 1
ATOM 796 O O . ALA A 1 102 ? -3.672 0.230 0.554 1.00 93.81 102 ALA A O 1
ATOM 797 N N . LEU A 1 103 ? -5.454 1.270 1.469 1.00 93.38 103 LEU A N 1
ATOM 798 C CA . LEU A 1 103 ? -6.162 1.537 0.213 1.00 93.38 103 LEU A CA 1
ATOM 799 C C . LEU A 1 103 ? -5.365 2.502 -0.666 1.00 93.38 103 LEU A C 1
ATOM 801 O O . LEU A 1 103 ? -5.165 2.211 -1.833 1.00 93.38 103 LEU A O 1
ATOM 805 N N . ASP A 1 104 ? -4.856 3.596 -0.095 1.00 90.56 104 ASP A N 1
ATOM 806 C CA . ASP A 1 104 ? -4.042 4.563 -0.842 1.00 90.56 104 ASP A CA 1
ATOM 807 C C . ASP A 1 104 ? -2.754 3.923 -1.389 1.00 90.56 104 ASP A C 1
ATOM 809 O O . ASP A 1 104 ? -2.314 4.240 -2.488 1.00 90.56 104 ASP A O 1
ATOM 813 N N . ASN A 1 105 ? -2.112 3.031 -0.627 1.00 93.38 105 ASN A N 1
ATOM 814 C CA . ASN A 1 105 ? -0.925 2.326 -1.111 1.00 93.38 105 ASN A CA 1
ATOM 815 C C . ASN A 1 105 ? -1.265 1.309 -2.207 1.00 93.38 105 ASN A C 1
ATOM 817 O O . ASN A 1 105 ? -0.533 1.190 -3.186 1.00 93.38 105 ASN A O 1
ATOM 821 N N . GLU A 1 106 ? -2.350 0.560 -2.030 1.00 95.00 106 GLU A N 1
ATOM 822 C CA . GLU A 1 106 ? -2.782 -0.446 -2.995 1.00 95.00 106 GLU A CA 1
ATOM 823 C C . GLU A 1 106 ? -3.320 0.179 -4.282 1.00 95.00 106 GLU A C 1
ATOM 825 O O . GLU A 1 106 ? -3.099 -0.406 -5.326 1.00 95.00 106 GLU A O 1
ATOM 830 N N . SER A 1 107 ? -3.886 1.389 -4.263 1.00 92.38 107 SER A N 1
ATOM 831 C CA . SER A 1 107 ? -4.287 2.066 -5.503 1.00 92.38 107 SER A CA 1
ATOM 832 C C . SER A 1 107 ? -3.099 2.511 -6.360 1.00 92.38 107 SER A C 1
ATOM 834 O O . SER A 1 107 ? -3.228 2.572 -7.574 1.00 92.38 107 SER A O 1
ATOM 836 N N . VAL A 1 108 ? -1.953 2.827 -5.741 1.00 91.31 108 VAL A N 1
ATOM 837 C CA . VAL A 1 108 ? -0.746 3.304 -6.447 1.00 91.31 108 VAL A CA 1
ATOM 838 C C . VAL A 1 108 ? 0.158 2.146 -6.879 1.00 91.31 108 VAL A C 1
ATOM 840 O O . VAL A 1 108 ? 0.852 2.234 -7.885 1.00 91.31 108 VAL A O 1
ATOM 843 N N . ALA A 1 109 ? 0.187 1.037 -6.136 1.00 92.19 109 ALA A N 1
ATOM 844 C CA . ALA A 1 109 ? 1.093 -0.071 -6.442 1.00 92.19 109 ALA A CA 1
ATOM 845 C C . ALA A 1 109 ? 0.907 -0.701 -7.849 1.00 92.19 109 ALA A C 1
ATOM 847 O O . ALA A 1 109 ? 1.926 -1.025 -8.460 1.00 92.19 109 ALA A O 1
ATOM 848 N N . PRO A 1 110 ? -0.317 -0.853 -8.398 1.00 92.06 110 PRO A N 1
ATOM 849 C CA . PRO A 1 110 ? -0.545 -1.291 -9.774 1.00 92.06 110 PRO A CA 1
ATOM 850 C C . PRO A 1 110 ? 0.058 -0.352 -10.821 1.00 92.06 110 PRO A C 1
ATOM 852 O O . PRO A 1 110 ? 0.548 -0.835 -11.839 1.00 92.06 110 PRO A O 1
ATOM 855 N N . GLU A 1 111 ? 0.104 0.960 -10.555 1.00 90.88 111 GLU A N 1
ATOM 856 C CA . GLU A 1 111 ? 0.665 1.952 -11.486 1.00 90.88 111 GLU A CA 1
ATOM 857 C C . GLU A 1 111 ? 2.133 1.631 -11.826 1.00 90.88 111 GLU A C 1
ATOM 859 O O . GLU A 1 111 ? 2.571 1.839 -12.955 1.00 90.88 111 GLU A O 1
ATOM 864 N N . LEU A 1 112 ? 2.889 1.042 -10.887 1.00 88.44 112 LEU A N 1
ATOM 865 C CA . LEU A 1 112 ? 4.258 0.563 -11.134 1.00 88.44 112 LEU A CA 1
ATOM 866 C C . LEU A 1 112 ? 4.302 -0.467 -12.271 1.00 88.44 112 LEU A C 1
ATOM 868 O O . LEU A 1 112 ? 5.158 -0.400 -13.153 1.00 88.44 112 LEU A O 1
ATOM 872 N N . LEU A 1 113 ? 3.383 -1.434 -12.233 1.00 89.25 113 LEU A N 1
ATOM 873 C CA . LEU A 1 113 ? 3.302 -2.513 -13.213 1.00 89.25 113 LEU A CA 1
ATOM 874 C C . LEU A 1 113 ? 2.789 -1.992 -14.555 1.00 89.25 113 LEU A C 1
ATOM 876 O O . LEU A 1 113 ? 3.273 -2.423 -15.600 1.00 89.25 113 LEU A O 1
ATOM 880 N N . GLU A 1 114 ? 1.864 -1.033 -14.532 1.00 89.62 114 GLU A N 1
ATOM 881 C CA . GLU A 1 114 ? 1.367 -0.364 -15.734 1.00 89.62 114 GLU A CA 1
ATOM 882 C C . GLU A 1 114 ? 2.472 0.414 -16.452 1.00 89.62 114 GLU A C 1
ATOM 884 O O . GLU A 1 114 ? 2.600 0.288 -17.671 1.00 89.62 114 GLU A O 1
ATOM 889 N N . VAL A 1 115 ? 3.313 1.156 -15.721 1.00 87.00 115 VAL A N 1
ATOM 890 C CA . VAL A 1 115 ? 4.471 1.863 -16.295 1.00 87.00 115 VAL A CA 1
ATOM 891 C C . VAL A 1 115 ? 5.427 0.875 -16.962 1.00 87.00 115 VAL A C 1
ATOM 893 O O . VAL A 1 115 ? 5.786 1.069 -18.123 1.00 87.00 115 VAL A O 1
ATOM 896 N N . ILE A 1 116 ? 5.784 -0.219 -16.280 1.00 85.75 116 ILE A N 1
ATOM 897 C CA . ILE A 1 116 ? 6.666 -1.259 -16.838 1.00 85.75 116 ILE A CA 1
ATOM 898 C C . ILE A 1 116 ? 6.055 -1.864 -18.109 1.00 85.75 116 ILE A C 1
ATOM 900 O O . ILE A 1 116 ? 6.724 -1.937 -19.142 1.00 85.75 116 ILE A O 1
ATOM 904 N N . ALA A 1 117 ? 4.784 -2.275 -18.056 1.00 86.25 117 ALA A N 1
ATOM 905 C CA . ALA A 1 117 ? 4.092 -2.897 -19.181 1.00 86.25 117 ALA A CA 1
ATOM 906 C C . ALA A 1 117 ? 3.982 -1.947 -20.380 1.00 86.25 117 ALA A C 1
ATOM 908 O O . ALA A 1 117 ? 4.218 -2.336 -21.524 1.00 86.25 117 ALA A O 1
ATOM 909 N N . HIS A 1 118 ? 3.653 -0.683 -20.131 1.00 84.19 118 HIS A N 1
ATOM 910 C CA . HIS A 1 118 ? 3.526 0.324 -21.170 1.00 84.19 118 HIS A CA 1
ATOM 911 C C . HIS A 1 118 ? 4.869 0.624 -21.847 1.00 84.19 118 HIS A C 1
ATOM 913 O O . HIS A 1 118 ? 4.922 0.741 -23.072 1.00 84.19 118 HIS A O 1
ATOM 919 N N . THR A 1 119 ? 5.962 0.706 -21.089 1.00 77.50 119 THR A N 1
ATOM 920 C CA . THR A 1 119 ? 7.290 0.911 -21.675 1.00 77.50 119 THR A CA 1
ATOM 921 C C . THR A 1 119 ? 7.767 -0.320 -22.447 1.00 77.50 119 THR A C 1
ATOM 923 O O . THR A 1 119 ? 8.294 -0.164 -23.546 1.00 77.50 119 THR A O 1
ATOM 926 N N . ALA A 1 120 ? 7.505 -1.536 -21.952 1.00 76.75 120 ALA A N 1
ATOM 927 C CA . ALA A 1 120 ? 7.786 -2.773 -22.687 1.00 76.75 120 ALA A CA 1
ATOM 928 C C . ALA A 1 120 ? 7.031 -2.829 -24.029 1.00 76.75 120 ALA A C 1
ATOM 930 O O . ALA A 1 120 ? 7.617 -3.143 -25.060 1.00 76.75 120 ALA A O 1
ATOM 931 N N . ASN A 1 121 ? 5.755 -2.428 -24.048 1.00 73.88 121 ASN A N 1
ATOM 932 C CA . ASN A 1 121 ? 4.944 -2.380 -25.270 1.00 73.88 121 ASN A CA 1
ATOM 933 C C . ASN A 1 121 ? 5.402 -1.307 -26.276 1.00 73.88 121 ASN A C 1
ATOM 935 O O . ASN A 1 121 ? 5.124 -1.425 -27.469 1.00 73.88 121 ASN A O 1
ATOM 939 N N . ARG A 1 122 ? 6.081 -0.246 -25.819 1.00 70.19 122 ARG A N 1
ATOM 940 C CA . ARG A 1 122 ? 6.606 0.833 -26.674 1.00 70.19 122 ARG A CA 1
ATOM 941 C C . ARG A 1 122 ? 7.995 0.557 -27.249 1.00 70.19 122 ARG A C 1
ATOM 943 O O . ARG A 1 122 ? 8.431 1.330 -28.098 1.00 70.19 122 ARG A O 1
ATOM 950 N N . ALA A 1 123 ? 8.662 -0.516 -26.831 1.00 60.88 123 ALA A N 1
ATOM 951 C CA . ALA A 1 123 ? 9.965 -0.933 -27.342 1.00 60.88 123 ALA A CA 1
ATOM 952 C C . ALA A 1 123 ? 9.841 -2.211 -28.203 1.00 60.88 123 ALA A C 1
ATOM 954 O O . ALA A 1 123 ? 10.232 -3.290 -27.762 1.00 60.88 123 ALA A O 1
ATOM 955 N N . PRO A 1 124 ? 9.306 -2.127 -29.439 1.00 53.31 124 PRO A N 1
ATOM 956 C CA . PRO A 1 124 ? 9.157 -3.288 -30.320 1.00 53.31 124 PRO A CA 1
ATOM 957 C C . PRO A 1 124 ? 10.492 -3.854 -30.834 1.00 53.31 124 PRO A C 1
ATOM 959 O O . PRO A 1 124 ? 10.499 -4.938 -31.398 1.00 53.31 124 PRO A O 1
ATOM 962 N N . GLU A 1 125 ? 11.616 -3.161 -30.633 1.00 52.84 125 GLU A N 1
ATOM 963 C CA . GLU A 1 125 ? 12.953 -3.600 -31.074 1.00 52.84 125 GLU A CA 1
ATOM 964 C C . GLU A 1 125 ? 13.586 -4.685 -30.174 1.00 52.84 125 GLU A C 1
ATOM 966 O O . GLU A 1 125 ? 14.690 -5.150 -30.448 1.00 52.84 125 GLU A O 1
ATOM 971 N N . LEU A 1 126 ? 12.897 -5.093 -29.100 1.00 48.66 126 LEU A N 1
ATOM 972 C CA . LEU A 1 126 ? 13.335 -6.124 -28.147 1.00 48.66 126 LEU A CA 1
ATOM 973 C C . LEU A 1 126 ? 12.508 -7.428 -28.210 1.00 48.66 126 LEU A C 1
ATOM 975 O O . LEU A 1 126 ? 12.765 -8.323 -27.405 1.00 48.66 126 LEU A O 1
ATOM 979 N N . ASN A 1 127 ? 11.542 -7.536 -29.135 1.00 43.72 127 ASN A N 1
ATOM 980 C CA . ASN A 1 127 ? 10.731 -8.743 -29.370 1.00 43.72 127 ASN A CA 1
ATOM 981 C C . ASN A 1 127 ? 11.195 -9.518 -30.606 1.00 43.72 127 ASN A C 1
ATOM 983 O O . ASN A 1 127 ? 11.321 -8.889 -31.680 1.00 43.72 127 ASN 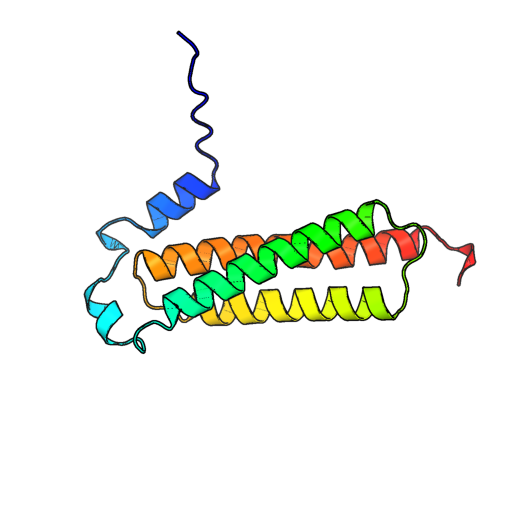A O 1
#

Secondary structure (DSSP, 8-state):
---------HHHHHHHHHTSTTT--GGGGGGSPTTHHHHHHHHHHHHHHHHHHHHHHHHH-SS--HHHHHHHHHHHHHHHHHHHHHHTS-SSHHHHHHHHHHHHHHHHHHHHHHHHHHHHHH-GGG-

Sequence (127 aa):
MRPMNDIQTERHEALVRATRPGMVQPQAARLAPSGASKRLYREVKAAYSTTHSLLAELSYETHYTPKLICYAVDNHCRAEALLSQGRALPRTFLGARVRSAALDNESVAPELLEVIAHTANRAPELN

Foldseek 3Di:
DDPDPPCCDPLVVQLCVLAPPVNADPVCVVVDDPCPLVVLLVVLVVLLVVLVVLVVCLVPDPDDDPVSVVVLVVSLVSLVVSLVVLVPDHSHSSSSSSNSSSVVSNVSSVVSVVSVVVSVVVCPVVD

Organism: NCBI:txid695939

pLDDT: mean 81.42, std 14.47, range [38.62, 96.62]